Protein AF-A0AAD5G0N1-F1 (afdb_monomer_lite)

Secondary structure (DSSP, 8-state):
-EETTEES-S-TT-PEEEEETTEEEEEEEEETTEEEEEETT--S-HHHH-HHHHHHHTHHHHT--EEETTEEEE-

pLDDT: mean 88.64, std 3.64, range [75.62, 94.0]

Structure (mmCIF, N/CA/C/O backbone):
data_AF-A0AAD5G0N1-F1
#
_entry.id   AF-A0AAD5G0N1-F1
#
loop_
_atom_site.group_PDB
_atom_site.id
_atom_site.type_symbol
_atom_site.label_atom_id
_atom_site.label_alt_id
_atom_site.label_comp_id
_atom_site.label_asym_id
_atom_site.label_entity_id
_atom_site.label_seq_id
_atom_site.pdbx_PDB_ins_code
_atom_site.Cartn_x
_atom_site.Cartn_y
_atom_site.Cartn_z
_atom_site.occupancy
_atom_site.B_iso_or_equiv
_atom_site.auth_seq_id
_atom_site.auth_comp_id
_atom_site.auth_asym_id
_atom_site.auth_atom_id
_atom_site.pdbx_PDB_model_num
ATOM 1 N N . MET A 1 1 ? 12.204 7.825 -11.525 1.00 81.75 1 MET A N 1
ATOM 2 C CA . MET A 1 1 ? 13.073 6.994 -10.652 1.00 81.75 1 MET A CA 1
ATOM 3 C C . MET A 1 1 ? 13.523 5.802 -11.471 1.00 81.75 1 MET A C 1
ATOM 5 O O . MET A 1 1 ? 12.664 5.158 -12.057 1.00 81.75 1 MET A O 1
ATOM 9 N N . THR A 1 2 ? 14.820 5.512 -11.529 1.00 88.19 2 THR A N 1
ATOM 10 C CA . THR A 1 2 ? 15.335 4.348 -12.264 1.00 88.19 2 THR A CA 1
ATOM 11 C C . THR A 1 2 ? 15.700 3.260 -11.271 1.00 88.19 2 THR A C 1
ATOM 13 O O . THR A 1 2 ? 16.499 3.490 -10.364 1.00 88.19 2 THR A O 1
ATOM 16 N N . TRP A 1 3 ? 15.107 2.082 -11.425 1.00 86.31 3 TRP A N 1
ATOM 17 C CA . TRP A 1 3 ? 15.323 0.967 -10.522 1.00 86.31 3 TRP A CA 1
ATOM 18 C C . TRP A 1 3 ? 15.343 -0.361 -11.276 1.00 86.31 3 TRP A C 1
ATOM 20 O O . TRP A 1 3 ? 14.517 -0.608 -12.149 1.00 86.31 3 TRP A O 1
ATOM 30 N N . ASN A 1 4 ? 16.328 -1.205 -10.960 1.00 86.31 4 ASN A N 1
ATOM 31 C CA . ASN A 1 4 ? 16.543 -2.504 -11.604 1.00 86.31 4 ASN A CA 1
ATOM 32 C C . ASN A 1 4 ? 16.456 -2.453 -13.151 1.00 86.31 4 ASN A C 1
ATOM 34 O O . ASN A 1 4 ? 15.812 -3.288 -13.781 1.00 86.31 4 ASN A O 1
ATOM 38 N N . ARG A 1 5 ? 17.120 -1.450 -13.754 1.00 88.00 5 ARG A N 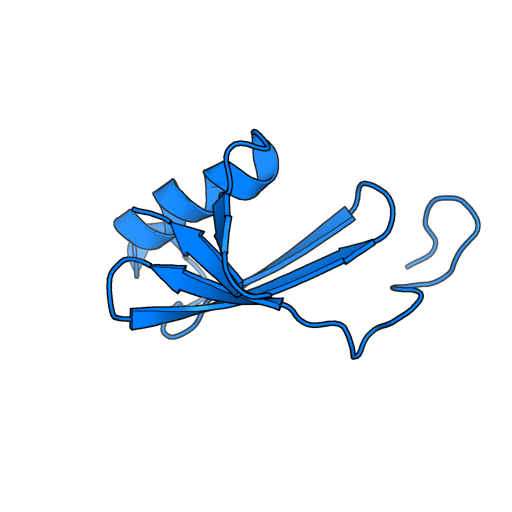1
ATOM 39 C CA . ARG A 1 5 ? 17.206 -1.192 -15.211 1.00 88.00 5 ARG A CA 1
ATOM 40 C C . ARG A 1 5 ? 15.904 -0.762 -15.904 1.00 88.00 5 ARG A C 1
ATOM 42 O O . ARG A 1 5 ? 15.897 -0.657 -17.125 1.00 88.00 5 ARG A O 1
ATOM 49 N N . ALA A 1 6 ? 14.851 -0.467 -15.150 1.00 87.56 6 ALA A N 1
ATOM 50 C CA . ALA A 1 6 ? 13.614 0.110 -15.664 1.00 87.56 6 ALA A CA 1
ATOM 51 C C . ALA A 1 6 ? 13.367 1.491 -15.045 1.00 87.56 6 ALA A C 1
ATOM 53 O O . ALA A 1 6 ? 13.837 1.792 -13.944 1.00 87.56 6 ALA A O 1
ATOM 54 N N . GLU A 1 7 ? 12.640 2.343 -15.759 1.00 90.38 7 GLU A N 1
ATOM 55 C CA . GLU A 1 7 ? 12.192 3.629 -15.239 1.00 90.38 7 GLU A CA 1
ATOM 56 C C . GLU A 1 7 ? 10.746 3.518 -14.750 1.00 90.38 7 GLU A C 1
ATOM 58 O O . GLU A 1 7 ? 9.870 3.078 -15.486 1.00 90.38 7 GLU A O 1
ATOM 63 N N . GLY A 1 8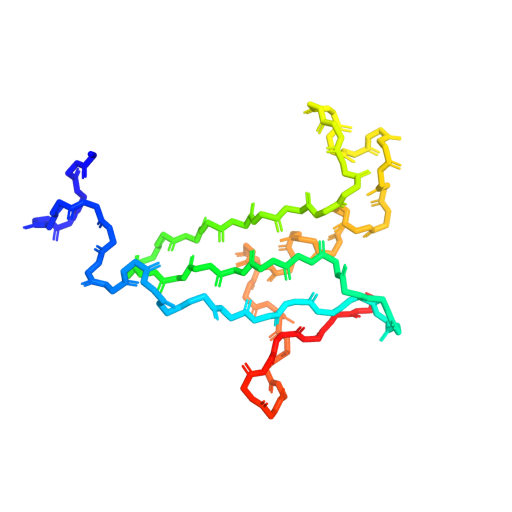 ? 10.509 3.914 -13.497 1.00 89.12 8 GLY A N 1
ATOM 64 C CA . GLY A 1 8 ? 9.184 3.887 -12.884 1.00 89.12 8 GLY A CA 1
ATOM 65 C C . GLY A 1 8 ? 8.611 2.479 -12.702 1.00 89.12 8 GLY A C 1
ATOM 66 O O . GLY A 1 8 ? 9.349 1.501 -12.547 1.00 89.12 8 GLY A O 1
ATOM 67 N N . PHE A 1 9 ? 7.281 2.410 -12.680 1.00 90.19 9 PHE A N 1
ATOM 68 C CA . PHE A 1 9 ? 6.506 1.172 -12.734 1.00 90.19 9 PHE A CA 1
ATOM 69 C C . PHE A 1 9 ? 6.250 0.813 -14.201 1.00 90.19 9 PHE A C 1
ATOM 71 O O . PHE A 1 9 ? 5.987 1.691 -15.017 1.00 90.19 9 PHE A O 1
ATOM 78 N N . THR A 1 10 ? 6.344 -0.467 -14.544 1.00 89.12 10 THR A N 1
ATOM 79 C CA . THR A 1 10 ? 6.153 -0.972 -15.910 1.00 89.12 10 THR A CA 1
ATOM 80 C C . THR A 1 10 ? 4.696 -0.958 -16.329 1.00 89.12 10 THR A C 1
ATOM 82 O O . THR A 1 10 ? 4.414 -0.706 -17.495 1.00 89.12 10 THR A O 1
ATOM 85 N N . ASP A 1 11 ? 3.793 -1.184 -15.380 1.00 89.75 11 ASP A N 1
ATOM 86 C CA . ASP A 1 11 ? 2.361 -1.013 -15.570 1.00 89.75 11 ASP A CA 1
ATOM 87 C C . ASP A 1 11 ? 1.830 -0.109 -14.450 1.00 89.75 11 ASP A C 1
ATOM 89 O O . ASP A 1 11 ? 1.539 -0.595 -13.354 1.00 89.75 11 ASP A O 1
ATOM 93 N N . PRO A 1 12 ? 1.802 1.216 -14.665 1.00 86.94 12 PRO A N 1
ATOM 94 C CA . PRO A 1 12 ? 1.339 2.153 -13.653 1.00 86.94 12 PRO A CA 1
ATOM 95 C C . PRO A 1 12 ? -0.165 2.041 -13.381 1.00 86.94 12 PRO A C 1
ATOM 97 O O . PRO A 1 12 ? -0.587 2.472 -12.316 1.00 86.94 12 PRO A O 1
ATOM 100 N N . ASP A 1 13 ? -0.958 1.456 -14.284 1.00 88.81 13 ASP A N 1
ATOM 101 C CA . ASP A 1 13 ? -2.414 1.347 -14.138 1.00 88.81 13 ASP A CA 1
ATOM 102 C C . ASP A 1 13 ? -2.845 0.073 -13.389 1.00 88.81 13 ASP A C 1
ATOM 104 O O . ASP A 1 13 ? -3.998 -0.041 -12.965 1.00 88.81 13 ASP A O 1
ATOM 108 N N . ASN A 1 14 ? -1.921 -0.867 -13.154 1.00 90.31 14 ASN A N 1
ATOM 109 C CA . ASN A 1 14 ? -2.162 -2.126 -12.441 1.00 90.31 14 ASN A CA 1
ATOM 110 C C . ASN A 1 14 ? -2.259 -1.955 -10.912 1.00 90.31 14 ASN A C 1
ATOM 112 O O . ASN A 1 14 ? -1.577 -2.618 -10.123 1.00 90.31 14 ASN A O 1
ATOM 116 N N . HIS A 1 15 ? -3.105 -1.026 -10.481 1.00 91.44 15 HIS A N 1
ATOM 117 C CA . HIS A 1 15 ? -3.425 -0.811 -9.081 1.00 91.44 15 HIS A CA 1
ATOM 118 C C . HIS A 1 15 ? -4.338 -1.924 -8.559 1.00 91.44 15 HIS A C 1
ATOM 120 O O . HIS A 1 15 ? -5.421 -2.166 -9.086 1.00 91.44 15 HIS A O 1
ATOM 126 N N . ILE A 1 16 ? -3.920 -2.558 -7.469 1.00 92.75 16 ILE A N 1
ATOM 127 C CA . ILE A 1 16 ? -4.690 -3.577 -6.761 1.00 92.75 16 ILE A CA 1
ATOM 128 C C . ILE A 1 16 ? -5.435 -2.902 -5.612 1.00 92.75 16 ILE A C 1
ATOM 130 O O . ILE A 1 16 ? -4.826 -2.232 -4.775 1.00 92.75 16 ILE A O 1
ATOM 134 N N . ASP A 1 17 ? -6.751 -3.081 -5.554 1.00 93.56 17 ASP A N 1
ATOM 135 C CA . ASP A 1 17 ? -7.558 -2.548 -4.458 1.00 93.56 17 ASP A CA 1
ATOM 136 C C . ASP A 1 17 ? -7.202 -3.210 -3.128 1.00 93.56 17 ASP A C 1
ATOM 138 O O . ASP A 1 17 ? -7.042 -4.430 -3.048 1.00 93.56 17 ASP A O 1
ATOM 142 N N . TRP A 1 18 ? -7.107 -2.395 -2.077 1.00 94.00 18 TRP A N 1
ATOM 143 C CA . TRP A 1 18 ? -6.842 -2.847 -0.719 1.00 94.00 18 TRP A CA 1
ATOM 144 C C . TRP A 1 18 ? -8.025 -2.556 0.205 1.00 94.00 18 TRP A C 1
ATOM 146 O O . TRP A 1 18 ? -8.439 -1.406 0.390 1.00 94.00 18 TRP A O 1
ATOM 156 N N . GLU A 1 19 ? -8.542 -3.616 0.817 1.00 93.06 19 GLU A N 1
ATOM 157 C CA . GLU A 1 19 ? -9.603 -3.580 1.816 1.00 93.06 19 GLU A CA 1
ATOM 158 C C . GLU A 1 19 ? -9.053 -3.977 3.196 1.00 93.06 19 GLU A C 1
ATOM 160 O O . GLU A 1 19 ? -8.379 -4.998 3.352 1.00 93.06 19 GLU A O 1
ATOM 165 N N . PHE A 1 20 ? -9.360 -3.166 4.208 1.00 88.69 20 PHE A N 1
ATOM 166 C CA . PHE A 1 20 ? -9.104 -3.468 5.614 1.00 88.69 20 PHE A CA 1
ATOM 167 C C . PHE A 1 20 ? -10.449 -3.743 6.290 1.00 88.69 20 PHE A C 1
ATOM 169 O O . PHE A 1 20 ? -11.296 -2.855 6.429 1.00 88.69 20 PHE A O 1
ATOM 176 N N . GLY A 1 21 ? -10.691 -5.001 6.661 1.00 86.81 21 GLY A N 1
ATOM 177 C CA . GLY A 1 21 ? -11.998 -5.431 7.158 1.00 86.81 21 GLY A CA 1
ATOM 178 C C . GLY A 1 21 ? -13.112 -5.266 6.114 1.00 86.81 21 GLY A C 1
ATOM 179 O O . GLY A 1 21 ? -13.198 -6.051 5.175 1.00 86.81 21 GLY A O 1
ATOM 180 N N . LYS A 1 22 ? -14.003 -4.282 6.308 1.00 85.00 22 LYS A N 1
ATOM 181 C CA . LYS A 1 22 ? -15.121 -3.959 5.391 1.00 85.00 22 LYS A CA 1
ATOM 182 C C . LYS A 1 22 ? -14.934 -2.630 4.653 1.00 85.00 22 LYS A C 1
ATOM 184 O O . LYS A 1 22 ? -15.821 -2.221 3.908 1.00 85.00 22 LYS A O 1
ATOM 189 N N . GLU A 1 23 ? -13.823 -1.941 4.893 1.00 87.19 23 GLU A N 1
ATOM 190 C CA . GLU A 1 23 ? -13.562 -0.611 4.352 1.00 87.19 23 GLU A CA 1
ATOM 191 C C . GLU A 1 23 ? -12.469 -0.667 3.288 1.00 87.19 23 GLU A C 1
ATOM 193 O O . GLU A 1 23 ? -11.496 -1.416 3.404 1.00 87.19 23 GLU A O 1
ATOM 198 N N . ARG A 1 24 ? -12.606 0.161 2.249 1.00 90.62 24 ARG A N 1
ATOM 199 C CA . ARG A 1 24 ? -11.551 0.346 1.251 1.00 90.62 24 ARG A CA 1
ATOM 200 C C . ARG A 1 24 ? -10.454 1.217 1.859 1.00 90.62 24 ARG A C 1
ATOM 202 O O . ARG A 1 24 ? -10.608 2.432 1.958 1.00 90.62 24 ARG A O 1
ATOM 209 N N . ALA A 1 25 ? -9.363 0.578 2.265 1.00 91.88 25 ALA A N 1
ATOM 210 C CA . ALA A 1 25 ? -8.225 1.224 2.905 1.00 91.88 25 ALA A CA 1
ATOM 211 C C . ALA A 1 25 ? -7.332 1.960 1.901 1.00 91.88 25 ALA A C 1
ATOM 213 O O . ALA A 1 25 ? -6.665 2.927 2.269 1.00 91.88 25 ALA A O 1
ATOM 214 N N . GLY A 1 26 ? -7.319 1.529 0.636 1.00 92.44 26 GLY A N 1
ATOM 215 C CA . GLY A 1 26 ? -6.494 2.171 -0.375 1.00 92.44 26 GLY A CA 1
ATOM 216 C C . GLY A 1 26 ? -6.269 1.345 -1.632 1.00 92.44 26 GLY A C 1
ATOM 217 O O . GLY A 1 26 ? -7.086 0.497 -1.993 1.00 92.44 26 GLY A O 1
ATOM 218 N N . CYS A 1 27 ? -5.135 1.592 -2.285 1.00 93.75 27 CYS A N 1
ATOM 219 C CA . CYS A 1 27 ? -4.654 0.788 -3.403 1.00 93.75 27 CYS A CA 1
ATOM 220 C C . CYS A 1 27 ? -3.147 0.531 -3.305 1.00 93.75 27 CYS A C 1
ATOM 222 O O . CYS A 1 27 ? -2.395 1.298 -2.698 1.00 93.75 27 CYS A O 1
ATOM 224 N N . VAL A 1 28 ? -2.714 -0.571 -3.910 1.00 93.56 28 VAL A N 1
ATOM 225 C CA . VAL A 1 28 ? -1.335 -1.055 -3.876 1.00 93.56 28 VAL A CA 1
ATOM 226 C C . VAL A 1 28 ? -0.854 -1.286 -5.300 1.00 93.56 28 VAL A C 1
ATOM 228 O O . VAL A 1 28 ? -1.562 -1.872 -6.111 1.00 93.56 28 VAL A O 1
ATOM 231 N N . LEU A 1 29 ? 0.363 -0.851 -5.599 1.00 93.06 29 LEU A N 1
ATOM 232 C CA . LEU A 1 29 ? 1.053 -1.136 -6.851 1.00 93.06 29 LEU A CA 1
ATOM 233 C C . LEU A 1 29 ? 2.378 -1.828 -6.528 1.00 93.06 29 LEU A C 1
ATOM 235 O O . LEU A 1 29 ? 3.166 -1.322 -5.729 1.00 93.06 29 LEU A O 1
ATOM 239 N N . GLN A 1 30 ? 2.611 -2.996 -7.121 1.00 90.69 30 GLN A N 1
ATOM 240 C CA . GLN A 1 30 ? 3.816 -3.798 -6.901 1.00 90.69 30 GLN A CA 1
ATOM 241 C C . GLN A 1 30 ? 4.509 -4.030 -8.240 1.00 90.69 30 GLN A C 1
ATOM 243 O O . GLN A 1 30 ? 3.894 -4.566 -9.158 1.00 90.69 30 GLN A O 1
ATOM 248 N N . ASP A 1 31 ? 5.780 -3.655 -8.356 1.00 90.81 31 ASP A N 1
ATOM 249 C CA . ASP A 1 31 ? 6.569 -3.944 -9.555 1.00 90.81 31 ASP A CA 1
ATOM 250 C C . ASP A 1 31 ? 8.039 -4.106 -9.228 1.00 90.81 31 ASP A C 1
ATOM 252 O O . ASP A 1 31 ? 8.650 -3.257 -8.568 1.00 90.81 31 ASP A O 1
ATOM 256 N N . ARG A 1 32 ? 8.604 -5.234 -9.685 1.00 90.00 32 ARG A N 1
ATOM 257 C CA . ARG A 1 32 ? 9.881 -5.761 -9.200 1.00 90.00 32 ARG A CA 1
ATOM 258 C C . ARG A 1 32 ? 9.768 -5.734 -7.648 1.00 90.00 32 ARG A C 1
ATOM 260 O O . ARG A 1 32 ? 8.687 -5.613 -7.119 1.00 90.00 32 ARG A O 1
ATOM 267 N N . ASN A 1 33 ? 10.756 -5.893 -6.806 1.00 88.00 33 ASN A N 1
ATOM 268 C CA . ASN A 1 33 ? 10.546 -5.774 -5.335 1.00 88.00 33 ASN A CA 1
ATOM 269 C C . ASN A 1 33 ? 10.237 -4.341 -4.797 1.00 88.00 33 ASN A C 1
ATOM 271 O O . ASN A 1 33 ? 10.707 -3.992 -3.715 1.00 88.00 33 ASN A O 1
ATOM 275 N N . LEU A 1 34 ? 9.507 -3.493 -5.535 1.00 89.94 34 LEU A N 1
ATOM 276 C CA . LEU A 1 34 ? 9.048 -2.170 -5.102 1.00 89.94 34 LEU A CA 1
ATOM 277 C C . LEU A 1 34 ? 7.531 -2.187 -4.902 1.00 89.94 34 LEU A C 1
ATOM 279 O O . LEU A 1 34 ? 6.779 -2.519 -5.816 1.00 89.94 34 LEU A O 1
ATOM 283 N N . THR A 1 35 ? 7.096 -1.765 -3.718 1.00 91.69 35 THR A N 1
ATOM 284 C CA . THR A 1 35 ? 5.679 -1.666 -3.362 1.00 91.69 35 THR A CA 1
ATOM 285 C C . THR A 1 35 ? 5.330 -0.213 -3.072 1.00 91.69 35 THR A C 1
ATOM 287 O O . THR A 1 35 ? 5.919 0.410 -2.189 1.00 91.69 35 THR A O 1
ATOM 290 N N . PHE A 1 36 ? 4.358 0.323 -3.801 1.00 92.44 36 PHE A N 1
ATOM 291 C CA . PHE A 1 36 ? 3.717 1.600 -3.524 1.00 92.44 36 PHE A CA 1
ATOM 292 C C . PHE A 1 36 ? 2.345 1.348 -2.903 1.00 92.44 36 PHE A C 1
ATOM 294 O O . PHE A 1 36 ? 1.550 0.578 -3.436 1.00 92.44 36 PHE A O 1
ATOM 301 N N . VAL A 1 37 ? 2.071 2.002 -1.776 1.00 93.12 37 VAL A N 1
ATOM 302 C CA . VAL A 1 37 ? 0.808 1.878 -1.044 1.00 93.12 37 VAL A CA 1
ATOM 303 C C . VAL A 1 37 ? 0.212 3.269 -0.907 1.00 93.12 37 VAL A C 1
ATOM 305 O O . VAL A 1 37 ? 0.812 4.142 -0.281 1.00 93.12 37 VAL A O 1
ATOM 308 N N . ASN A 1 38 ? -0.968 3.473 -1.481 1.00 92.56 38 ASN A N 1
ATOM 309 C CA . ASN A 1 38 ? -1.758 4.675 -1.275 1.00 92.56 38 ASN A CA 1
ATOM 310 C C . ASN A 1 38 ? -2.813 4.382 -0.211 1.00 92.56 38 ASN A C 1
ATOM 312 O O . ASN A 1 38 ? -3.624 3.480 -0.409 1.00 92.56 38 ASN A O 1
ATOM 316 N N . VAL A 1 39 ? -2.802 5.125 0.896 1.00 92.81 39 VAL A N 1
ATOM 317 C CA . VAL A 1 39 ? -3.752 4.932 1.997 1.00 92.81 39 VAL A CA 1
ATOM 318 C C . VAL A 1 39 ? -4.769 6.060 2.009 1.00 92.81 39 VAL A C 1
ATOM 320 O 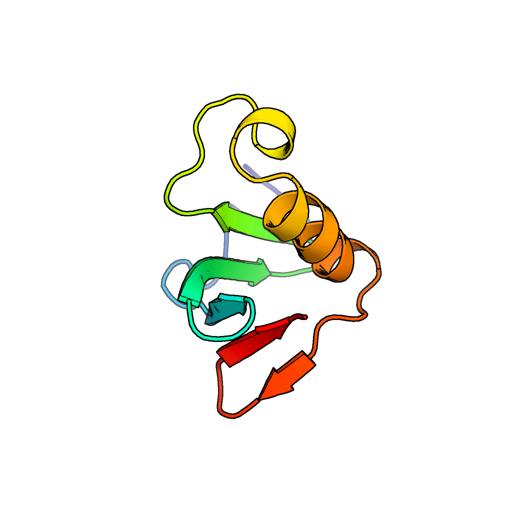O . VAL A 1 39 ? -4.411 7.235 2.081 1.00 92.81 39 VAL A O 1
ATOM 323 N N . TYR A 1 40 ? -6.047 5.705 1.957 1.00 92.81 40 TYR A N 1
ATOM 324 C CA . TYR A 1 40 ? -7.141 6.665 1.989 1.00 92.81 40 TYR A CA 1
ATOM 325 C C . TYR A 1 40 ? -7.397 7.178 3.404 1.00 92.81 40 TYR A C 1
ATOM 327 O O . TYR A 1 40 ? -7.123 6.502 4.393 1.00 92.81 40 TYR A O 1
ATOM 335 N N . ASN A 1 41 ? -7.938 8.396 3.493 1.00 88.25 41 ASN A N 1
ATOM 336 C CA . ASN A 1 41 ? -8.290 9.069 4.751 1.00 88.25 41 ASN A CA 1
ATOM 337 C C . ASN A 1 41 ? -7.127 9.219 5.752 1.00 88.25 41 ASN A C 1
ATOM 339 O O . ASN A 1 41 ? -7.345 9.481 6.934 1.00 88.25 41 ASN A O 1
ATOM 343 N N . ALA A 1 42 ? -5.888 9.100 5.277 1.00 86.88 42 ALA A N 1
ATOM 344 C CA . ALA A 1 42 ? -4.685 9.368 6.042 1.00 86.88 42 ALA A CA 1
ATOM 345 C C . ALA A 1 42 ? -4.083 10.710 5.617 1.00 86.88 42 ALA A C 1
ATOM 347 O O . ALA A 1 42 ? -4.100 11.072 4.441 1.00 86.88 42 ALA A O 1
ATOM 348 N N . SER A 1 43 ? -3.540 11.453 6.581 1.00 87.88 43 SER A N 1
ATOM 349 C CA . SER A 1 43 ? -2.709 12.619 6.286 1.00 87.88 43 SER A CA 1
ATOM 350 C C . SER A 1 43 ? -1.235 12.196 6.248 1.00 87.88 43 SER A C 1
ATOM 352 O O . SER A 1 43 ? -0.900 11.044 5.985 1.00 87.88 43 SER A O 1
ATOM 354 N N . HIS A 1 44 ? -0.336 13.134 6.526 1.00 88.75 44 HIS A N 1
ATOM 355 C CA . HIS A 1 44 ? 1.110 12.940 6.461 1.00 88.75 44 HIS A CA 1
ATOM 356 C C . HIS A 1 44 ? 1.608 11.923 7.494 1.00 88.75 44 HIS A C 1
ATOM 358 O O . HIS A 1 44 ? 2.536 11.164 7.228 1.00 88.75 44 HIS A O 1
ATOM 364 N N . MET A 1 45 ? 0.989 11.896 8.677 1.00 90.56 45 MET A N 1
ATOM 365 C CA . MET A 1 45 ? 1.341 10.969 9.749 1.00 90.56 45 MET A CA 1
ATOM 366 C C . MET A 1 45 ? 0.382 9.785 9.751 1.00 90.56 45 MET A C 1
ATOM 368 O O . MET A 1 45 ? -0.523 9.694 10.579 1.00 90.56 45 MET A O 1
ATOM 372 N N . LEU A 1 46 ? 0.621 8.859 8.826 1.00 87.62 46 LEU A N 1
ATOM 373 C CA . LEU A 1 46 ? -0.183 7.652 8.654 1.00 87.62 46 LEU A CA 1
ATOM 374 C C . LEU A 1 46 ? -0.469 6.908 9.984 1.00 87.62 46 LEU A C 1
ATOM 376 O O . LEU A 1 46 ? -1.647 6.682 10.271 1.00 87.62 46 LEU A O 1
ATOM 380 N N . PRO A 1 47 ? 0.524 6.622 10.857 1.00 88.81 47 PRO A N 1
ATOM 381 C CA . PRO A 1 47 ? 0.263 5.924 12.120 1.00 88.81 47 PRO A CA 1
ATOM 382 C C . PRO A 1 47 ? -0.555 6.737 13.131 1.00 88.81 47 PRO A C 1
ATOM 384 O O . PRO A 1 47 ? -1.175 6.157 14.016 1.00 88.81 47 PRO A O 1
ATOM 387 N N . TYR A 1 48 ? -0.553 8.069 13.024 1.00 89.94 48 TYR A N 1
ATOM 388 C CA . TYR A 1 48 ? -1.321 8.942 13.913 1.00 89.94 48 TYR A CA 1
ATOM 389 C C . TYR A 1 48 ? -2.793 9.009 13.500 1.00 89.94 48 TYR A C 1
ATOM 391 O O . TYR A 1 48 ? -3.677 8.990 14.350 1.00 89.94 48 TYR A O 1
ATOM 399 N N . ASN A 1 49 ? -3.063 9.084 12.193 1.00 87.88 49 ASN A N 1
ATOM 400 C CA . ASN A 1 49 ? -4.426 9.201 11.680 1.00 87.88 49 ASN A CA 1
ATOM 401 C C . ASN A 1 49 ? -5.172 7.863 11.681 1.00 87.88 49 ASN A C 1
ATOM 403 O O . ASN A 1 49 ? -6.344 7.824 12.043 1.00 87.88 49 ASN A O 1
ATOM 407 N N . VAL A 1 50 ? -4.503 6.784 11.265 1.00 87.19 50 VAL A N 1
ATOM 408 C CA . VAL A 1 50 ? -5.113 5.459 11.084 1.00 87.19 50 VAL A CA 1
ATOM 409 C C . VAL A 1 50 ? -4.181 4.356 11.610 1.00 87.19 50 VAL A C 1
ATOM 411 O O . VAL A 1 50 ? -3.577 3.617 10.830 1.00 87.19 50 VAL A O 1
ATOM 414 N N . PRO A 1 51 ? -4.033 4.219 12.942 1.00 89.31 51 PRO A N 1
ATOM 415 C CA . PRO A 1 51 ? -3.057 3.306 13.545 1.00 89.31 51 PRO A CA 1
ATOM 416 C C . PRO A 1 51 ? -3.249 1.843 13.120 1.00 89.31 51 PRO A C 1
ATOM 418 O O . PRO A 1 51 ? -2.273 1.159 12.816 1.00 89.31 51 PRO A O 1
ATOM 421 N N . GLU A 1 52 ? -4.495 1.374 13.018 1.00 90.62 52 GLU A N 1
ATOM 422 C CA . GLU A 1 52 ? -4.795 -0.010 12.624 1.00 90.62 52 GLU A CA 1
ATOM 423 C C . GLU A 1 52 ? -4.434 -0.296 11.161 1.00 90.62 52 GLU A C 1
ATOM 425 O O . GLU A 1 52 ? -3.753 -1.277 10.855 1.00 90.62 52 GLU A O 1
ATOM 430 N N . ILE A 1 53 ? -4.804 0.613 10.255 1.00 90.12 53 ILE A N 1
ATOM 431 C CA . ILE A 1 53 ? -4.461 0.509 8.831 1.00 90.12 53 ILE A CA 1
ATOM 432 C C . ILE A 1 53 ? -2.939 0.611 8.654 1.00 90.12 53 ILE A C 1
ATOM 434 O O . ILE A 1 53 ? -2.351 -0.139 7.877 1.00 90.12 53 ILE A O 1
ATOM 438 N N . SER A 1 54 ? -2.272 1.472 9.429 1.00 90.62 54 SER A N 1
ATOM 439 C CA . SER A 1 54 ? -0.811 1.582 9.435 1.00 90.62 54 SER A CA 1
ATOM 440 C C . SER A 1 54 ? -0.118 0.304 9.910 1.00 90.62 54 SER A C 1
ATOM 442 O O . SER A 1 54 ? 0.933 -0.045 9.380 1.00 90.62 54 SER A O 1
ATOM 444 N N . ARG A 1 55 ? -0.665 -0.403 10.905 1.00 90.88 55 ARG A N 1
ATOM 445 C CA . ARG A 1 55 ? -0.146 -1.717 11.317 1.00 90.88 55 ARG A CA 1
ATOM 446 C C . ARG A 1 55 ? -0.329 -2.728 10.194 1.00 90.88 55 ARG A C 1
ATOM 448 O O . ARG A 1 55 ? 0.564 -3.521 9.907 1.00 90.88 55 ARG A O 1
ATOM 455 N N . SER A 1 56 ? -1.489 -2.688 9.552 1.00 89.69 56 SER A N 1
ATOM 456 C CA . SER A 1 56 ? -1.820 -3.596 8.469 1.00 89.69 56 SER A CA 1
ATOM 457 C C . SER A 1 56 ? -0.974 -3.376 7.215 1.00 89.69 56 SER A C 1
ATOM 459 O O . SER A 1 56 ? -0.672 -4.360 6.546 1.00 89.69 56 SER A O 1
ATOM 461 N N . SER A 1 57 ? -0.569 -2.147 6.890 1.00 90.12 57 SER A N 1
ATOM 462 C CA . SER A 1 57 ? 0.282 -1.894 5.720 1.00 90.12 57 SER A CA 1
ATOM 463 C C . SER A 1 57 ? 1.663 -2.540 5.859 1.00 90.12 57 SER A C 1
ATOM 465 O O . SER A 1 57 ? 2.304 -2.878 4.866 1.00 90.12 57 SER A O 1
ATOM 467 N N . PHE A 1 58 ? 2.105 -2.811 7.089 1.00 90.75 58 PHE A N 1
ATOM 468 C CA . PHE A 1 58 ? 3.340 -3.547 7.329 1.00 90.75 58 PHE A CA 1
ATOM 469 C C . PHE A 1 58 ? 3.287 -4.987 6.789 1.00 90.75 58 PHE A C 1
ATOM 471 O O . PHE A 1 58 ? 4.331 -5.553 6.468 1.00 90.75 58 PHE A O 1
ATOM 478 N N . GLN A 1 59 ? 2.090 -5.559 6.595 1.00 89.00 59 GLN A N 1
ATOM 479 C CA . GLN A 1 59 ? 1.923 -6.891 6.001 1.00 89.00 59 GLN A CA 1
ATOM 480 C C . GLN A 1 59 ? 2.455 -6.963 4.561 1.00 89.00 59 GLN A C 1
ATOM 482 O O . GLN A 1 59 ? 2.943 -8.015 4.154 1.00 89.00 59 GLN A O 1
ATOM 487 N N . PHE A 1 60 ? 2.442 -5.845 3.822 1.00 90.69 60 PHE A N 1
ATOM 488 C CA . PHE A 1 60 ? 3.037 -5.753 2.482 1.00 90.69 60 PHE A CA 1
ATOM 489 C C . PHE A 1 60 ? 4.562 -5.866 2.505 1.00 90.69 60 PHE A C 1
ATOM 491 O O . PHE A 1 60 ? 5.171 -6.308 1.534 1.00 90.69 60 PHE A O 1
ATOM 498 N N . VAL A 1 61 ? 5.187 -5.440 3.605 1.00 88.69 61 VAL A N 1
ATOM 499 C CA . VAL A 1 61 ? 6.640 -5.519 3.796 1.00 88.69 61 VAL A CA 1
ATOM 500 C C . VAL A 1 61 ? 7.036 -6.933 4.206 1.00 88.69 61 VAL A C 1
ATOM 502 O O . VAL A 1 61 ? 8.036 -7.460 3.727 1.00 88.69 61 VAL A O 1
ATOM 505 N N . THR A 1 62 ? 6.245 -7.564 5.075 1.00 89.75 62 THR A N 1
ATOM 506 C CA . THR A 1 62 ? 6.497 -8.932 5.546 1.00 89.75 62 THR A CA 1
ATOM 507 C C . THR A 1 62 ? 6.037 -10.009 4.564 1.00 89.75 62 THR A C 1
ATOM 509 O O . THR A 1 62 ? 6.337 -11.180 4.784 1.00 89.75 62 THR A O 1
ATOM 512 N N . GLY A 1 63 ? 5.320 -9.640 3.496 1.00 84.75 63 GLY A N 1
ATOM 513 C CA . GLY A 1 63 ? 4.771 -10.573 2.507 1.00 84.75 63 GLY A CA 1
ATOM 514 C C . GLY A 1 63 ? 3.670 -11.472 3.074 1.00 84.75 63 GLY A C 1
ATOM 515 O O . GLY A 1 63 ? 3.483 -12.595 2.612 1.00 84.75 63 GLY A O 1
ATOM 516 N N . THR A 1 64 ? 2.983 -11.012 4.121 1.00 84.94 64 THR A N 1
ATOM 517 C CA . THR A 1 64 ? 1.887 -11.746 4.773 1.00 84.94 64 THR A CA 1
ATOM 518 C C . THR A 1 64 ? 0.512 -11.259 4.316 1.00 84.94 64 THR A C 1
ATOM 520 O O . THR A 1 64 ? -0.498 -11.660 4.892 1.00 84.94 64 THR A O 1
ATOM 523 N N . ASP A 1 65 ? 0.465 -10.378 3.317 1.00 84.12 65 ASP A N 1
ATOM 524 C CA . ASP A 1 65 ? -0.769 -9.900 2.710 1.00 84.12 65 ASP A CA 1
ATOM 525 C C . ASP A 1 65 ? -1.544 -11.033 2.017 1.00 84.12 65 ASP A C 1
ATOM 527 O O . ASP A 1 65 ? -0.975 -11.972 1.458 1.00 84.12 65 ASP A O 1
ATOM 531 N N . GLN A 1 66 ? -2.876 -10.965 2.073 1.00 82.25 66 GLN A N 1
ATOM 532 C CA . GLN A 1 66 ? -3.754 -11.984 1.498 1.00 82.25 66 GLN A CA 1
ATOM 533 C C . GLN A 1 66 ? -4.412 -11.437 0.233 1.00 82.25 66 GLN A C 1
ATOM 535 O O . GLN A 1 66 ? -5.215 -10.506 0.292 1.00 82.25 66 GLN A O 1
ATOM 540 N N . LYS A 1 67 ? -4.121 -12.056 -0.914 1.00 83.31 67 LYS A N 1
ATOM 541 C CA . LYS A 1 67 ? -4.790 -11.747 -2.183 1.00 83.31 67 LYS A CA 1
ATOM 542 C C . LYS A 1 67 ? -6.047 -12.606 -2.331 1.00 83.31 67 LYS A C 1
ATOM 544 O O . LYS A 1 67 ? -5.964 -13.833 -2.313 1.00 83.31 67 LYS A O 1
ATOM 549 N N . ARG A 1 68 ? -7.213 -11.974 -2.464 1.00 80.25 68 ARG A N 1
ATOM 550 C CA . ARG A 1 68 ? -8.517 -12.621 -2.670 1.00 80.25 68 ARG A CA 1
ATOM 551 C C . ARG A 1 68 ? -9.259 -11.915 -3.797 1.00 80.25 68 ARG A C 1
ATOM 553 O O . ARG A 1 68 ? -9.451 -10.710 -3.726 1.00 80.25 68 ARG A O 1
ATOM 560 N N . ASP A 1 69 ? -9.667 -12.670 -4.816 1.00 79.12 69 ASP A N 1
ATOM 561 C CA . ASP A 1 69 ? -10.482 -12.173 -5.940 1.00 79.12 69 ASP A CA 1
ATOM 562 C C . ASP A 1 69 ? -9.915 -10.903 -6.613 1.00 79.12 69 ASP A C 1
ATOM 564 O O . ASP A 1 69 ? -10.611 -9.924 -6.852 1.00 79.12 69 ASP A O 1
ATOM 568 N N . GLY A 1 70 ? -8.598 -10.872 -6.847 1.00 80.56 70 GLY A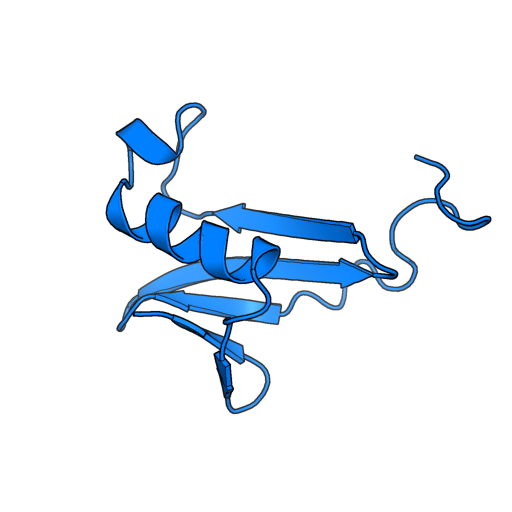 N 1
ATOM 569 C CA . GLY A 1 70 ? -7.934 -9.710 -7.454 1.00 80.56 70 GLY A CA 1
ATOM 570 C C . GLY A 1 70 ? -7.794 -8.487 -6.539 1.00 80.56 70 GLY A C 1
ATOM 571 O O . GLY A 1 70 ? -7.321 -7.453 -6.996 1.00 80.56 70 GLY A O 1
ATOM 572 N N . LYS A 1 71 ? -8.147 -8.601 -5.254 1.00 85.38 71 LYS A N 1
ATOM 573 C CA . LYS A 1 71 ? -7.965 -7.571 -4.224 1.00 85.38 71 LYS A CA 1
ATOM 574 C C . LYS A 1 71 ? -7.010 -8.043 -3.140 1.00 85.38 71 LYS A C 1
ATOM 576 O O . LYS A 1 71 ? -6.820 -9.244 -2.943 1.00 85.38 71 LYS A O 1
ATOM 581 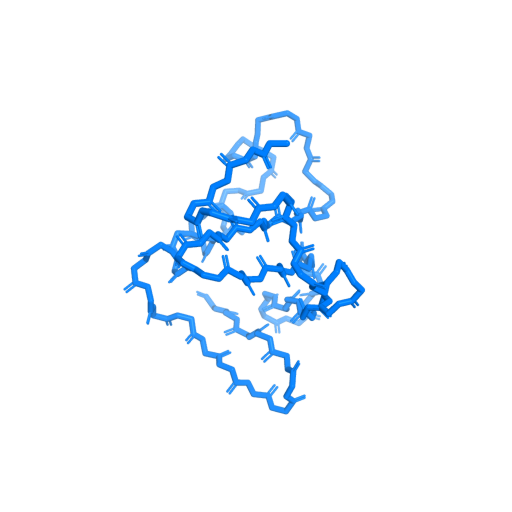N N . ILE A 1 72 ? -6.437 -7.105 -2.399 1.00 87.94 72 ILE A N 1
ATOM 582 C CA . ILE A 1 72 ? -5.714 -7.403 -1.167 1.00 87.94 72 ILE A CA 1
ATOM 583 C C . ILE A 1 72 ? -6.651 -7.151 0.007 1.00 87.94 72 ILE A C 1
ATOM 585 O O . ILE A 1 72 ? -7.241 -6.080 0.121 1.00 87.94 72 ILE A O 1
ATOM 589 N N . VAL A 1 73 ? -6.784 -8.143 0.881 1.00 86.50 73 VAL A N 1
ATOM 590 C CA . VAL A 1 73 ? -7.615 -8.061 2.080 1.00 86.50 73 VAL A CA 1
ATOM 591 C C . VAL A 1 73 ? -6.732 -8.251 3.299 1.00 86.50 73 VAL A C 1
ATOM 593 O O . VAL A 1 73 ? -5.957 -9.204 3.371 1.00 86.50 73 VAL A O 1
ATOM 596 N N . THR A 1 74 ? -6.870 -7.365 4.275 1.00 83.50 74 THR A N 1
ATOM 597 C CA . THR A 1 74 ? -6.149 -7.462 5.543 1.00 83.50 74 THR A CA 1
ATOM 598 C C . THR A 1 74 ? -7.087 -7.293 6.742 1.00 83.50 74 THR A C 1
ATOM 600 O O . THR A 1 74 ? -8.243 -6.877 6.612 1.00 83.50 74 THR A O 1
ATOM 603 N N . THR A 1 75 ? -6.617 -7.710 7.921 1.00 75.62 75 THR A N 1
ATOM 604 C CA . THR A 1 75 ? -7.348 -7.713 9.202 1.00 75.62 75 THR A CA 1
ATOM 605 C C . THR A 1 75 ? -6.455 -7.200 10.327 1.00 75.62 75 THR A C 1
ATOM 607 O O . THR A 1 75 ? -5.220 -7.421 10.269 1.00 75.62 75 THR A O 1
#

Foldseek 3Di:
DADPNDDDAPDPPLWAFEEEPHDGQFTWDQHDNDIDTDGPPADPPRCVRPVPVVVFVCCSVVVVWDDDPRHTYTD

InterPro domains:
  IPR001563 Peptidase S10, serine carboxypeptidase [PF00450] (4-59)
  IPR029058 Alpha/Beta hydrolase fold [G3DSA:3.40.50.1820] (1-74)
  IPR029058 Alpha/Beta hydrolase fold [SSF53474] (1-64)

Organism: NCBI:txid1198502

Sequence (75 aa):
MTWNRAEGFTDPDNHIDWEFGKERAGCVLQDRNLTFVNVYNASHMLPYNV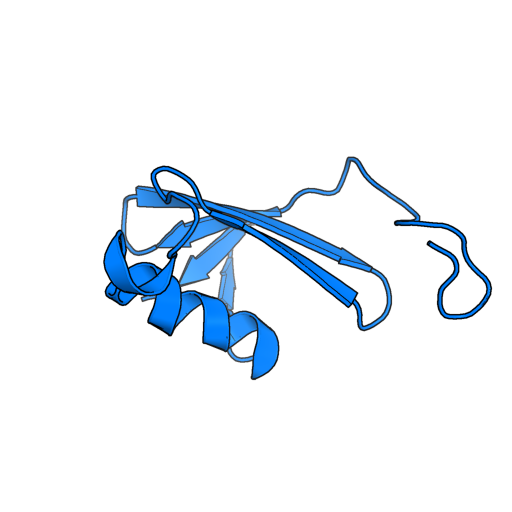PEISRSSFQFVTGTDQKRDGKIVTT

Radius of gyration: 12.8 Å; chains: 1; bounding box: 32×26×30 Å